Protein AF-A0A8S3FCS2-F1 (afdb_monomer)

Sequence (98 aa):
MDTQCIHNDENGISNDDAYLWLTGVVPPIYLSNGERPSLNPTRQALEQILNNLNKSTQPTLTYASGLAAVSSVCLTLLKKHDHAIIVDDAYSGTTNLF

Foldseek 3Di:
DVCLLPPVDPPDPDPVLQDPPVPPDDPPPPPDDDDDPPDDVNQVVVQSSVCVVVVPPDGGHDDPDPLRVLLCCCVVPDDPPDDDDDDPPDDPSNVVSD

Structure (mmCIF, N/CA/C/O backbone):
data_AF-A0A8S3FCS2-F1
#
_entry.id   AF-A0A8S3FCS2-F1
#
loop_
_atom_site.group_PDB
_atom_site.id
_atom_site.type_symbol
_atom_site.label_atom_id
_atom_site.label_alt_id
_atom_site.label_comp_id
_atom_site.label_asym_id
_atom_site.label_entity_id
_atom_site.label_seq_id
_atom_site.pdbx_PDB_ins_code
_atom_site.Cartn_x
_atom_site.Cartn_y
_atom_site.Cartn_z
_atom_site.occupancy
_atom_site.B_iso_or_equiv
_atom_site.auth_seq_id
_atom_site.auth_comp_id
_atom_site.auth_asym_id
_atom_site.auth_atom_id
_atom_site.pdbx_PDB_model_num
ATOM 1 N N . MET A 1 1 ? 10.987 19.524 -10.517 1.00 52.59 1 MET A N 1
ATOM 2 C CA . MET A 1 1 ? 10.065 18.412 -10.205 1.00 52.59 1 MET A CA 1
ATOM 3 C C . MET A 1 1 ? 9.911 17.523 -11.428 1.00 52.59 1 MET A C 1
ATOM 5 O O . MET A 1 1 ? 10.178 16.339 -11.322 1.00 52.59 1 MET A O 1
ATOM 9 N N . ASP A 1 2 ? 9.640 18.104 -12.593 1.00 60.56 2 ASP A N 1
ATOM 10 C CA . ASP A 1 2 ? 9.346 17.363 -13.833 1.00 60.56 2 ASP A CA 1
ATOM 11 C C . ASP A 1 2 ? 10.512 16.520 -14.390 1.00 60.56 2 ASP A C 1
ATOM 13 O O . ASP A 1 2 ? 10.298 15.532 -15.077 1.00 60.56 2 ASP A O 1
ATOM 17 N N . THR A 1 3 ? 11.771 16.839 -14.076 1.00 62.78 3 THR A N 1
ATOM 18 C CA . THR A 1 3 ? 12.901 15.985 -14.494 1.00 62.78 3 THR A CA 1
ATOM 19 C C . THR A 1 3 ? 12.984 14.694 -13.677 1.00 62.78 3 THR A C 1
ATOM 21 O O . THR A 1 3 ? 13.375 13.660 -14.210 1.00 62.78 3 THR A O 1
ATOM 24 N N . GLN A 1 4 ? 12.573 14.723 -12.404 1.00 61.75 4 GLN A N 1
ATOM 25 C CA . GLN A 1 4 ? 12.661 13.571 -11.500 1.00 61.75 4 GLN A CA 1
ATOM 26 C C . GLN A 1 4 ? 11.610 12.500 -11.801 1.00 61.75 4 GLN A C 1
ATOM 28 O O . GLN A 1 4 ? 11.787 11.361 -11.398 1.00 61.75 4 GLN A O 1
ATOM 33 N N . CYS A 1 5 ? 10.524 12.821 -12.510 1.00 60.34 5 CYS A N 1
ATOM 34 C CA . CYS A 1 5 ? 9.560 11.801 -12.929 1.00 60.34 5 CYS A CA 1
ATOM 35 C C . CYS A 1 5 ? 9.985 11.049 -14.201 1.00 60.34 5 CYS A C 1
ATOM 37 O O . CYS A 1 5 ? 9.450 9.976 -14.455 1.00 60.34 5 CYS A O 1
ATOM 39 N N . ILE A 1 6 ? 10.943 11.581 -14.972 1.00 64.94 6 ILE A N 1
ATOM 40 C CA . ILE A 1 6 ? 11.412 10.975 -16.231 1.00 64.94 6 ILE A CA 1
ATOM 41 C C . ILE A 1 6 ? 12.817 10.379 -16.078 1.00 64.94 6 ILE A C 1
ATOM 43 O O . ILE A 1 6 ? 13.077 9.286 -16.565 1.00 64.94 6 ILE A O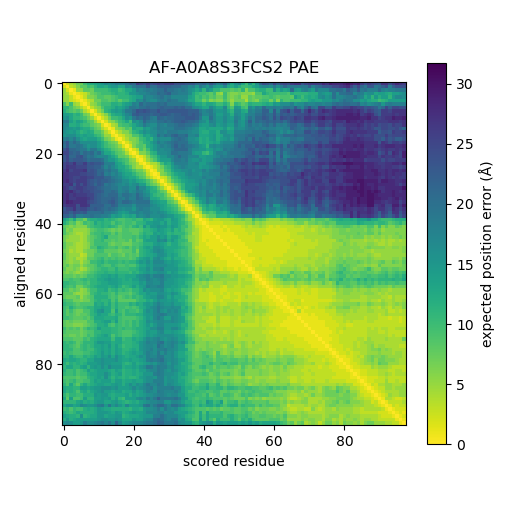 1
ATOM 47 N N . HIS A 1 7 ? 13.717 11.077 -15.386 1.00 65.00 7 HIS A N 1
ATOM 48 C CA . HIS A 1 7 ? 15.122 10.699 -15.224 1.00 65.00 7 HIS A CA 1
ATOM 49 C C . HIS A 1 7 ? 15.503 10.723 -13.740 1.00 65.00 7 HIS A C 1
ATOM 51 O O . HIS A 1 7 ? 16.402 11.454 -13.331 1.00 65.00 7 HIS A O 1
ATOM 57 N N . ASN A 1 8 ? 14.787 9.964 -12.907 1.00 56.84 8 ASN A N 1
ATOM 58 C CA . ASN A 1 8 ? 15.124 9.853 -11.480 1.00 56.84 8 ASN A CA 1
ATOM 59 C C . ASN A 1 8 ? 16.358 8.986 -11.208 1.00 56.84 8 ASN A C 1
ATOM 61 O O . ASN A 1 8 ? 16.676 8.715 -10.053 1.00 56.84 8 ASN A O 1
ATOM 65 N N . ASP A 1 9 ? 16.978 8.473 -12.265 1.00 53.44 9 ASP A N 1
ATOM 66 C CA . ASP A 1 9 ? 17.919 7.386 -12.159 1.00 53.44 9 ASP A CA 1
ATOM 67 C C . ASP A 1 9 ? 19.348 7.887 -12.335 1.00 53.44 9 ASP A C 1
ATOM 69 O O . ASP A 1 9 ? 19.772 8.276 -13.423 1.00 53.44 9 ASP A O 1
ATOM 73 N N . GLU A 1 10 ? 20.091 7.871 -11.238 1.00 51.06 10 GLU A N 1
ATOM 74 C CA . GLU A 1 10 ? 21.549 7.963 -11.237 1.00 51.06 10 GLU A CA 1
ATOM 75 C C . GLU A 1 10 ? 22.216 6.587 -11.470 1.00 51.06 10 GLU A C 1
ATOM 77 O O . GLU A 1 10 ? 23.426 6.530 -11.675 1.00 51.06 10 GLU A O 1
ATOM 82 N N . ASN A 1 11 ? 21.436 5.493 -11.522 1.00 49.25 11 ASN A N 1
ATOM 83 C CA . ASN A 1 11 ? 21.896 4.103 -11.635 1.00 49.25 11 ASN A CA 1
ATOM 84 C C . ASN A 1 11 ? 21.407 3.328 -12.883 1.00 49.25 11 ASN A C 1
ATOM 86 O O . ASN A 1 11 ? 21.697 2.140 -13.005 1.00 49.25 11 ASN A O 1
ATOM 90 N N . GLY A 1 12 ? 20.777 3.979 -13.865 1.00 47.91 12 GLY A N 1
ATOM 91 C CA . GLY A 1 12 ? 20.673 3.457 -15.238 1.00 47.91 12 GLY A CA 1
ATOM 92 C C . GLY A 1 12 ? 19.815 2.201 -15.455 1.00 47.91 12 GLY A C 1
ATOM 93 O O . GLY A 1 12 ? 20.168 1.369 -16.289 1.00 47.91 12 GLY A O 1
ATOM 94 N N . ILE A 1 13 ? 18.684 2.065 -14.768 1.00 50.91 13 ILE A N 1
ATOM 95 C CA . ILE A 1 13 ? 17.650 1.072 -15.065 1.00 50.91 13 ILE A CA 1
ATOM 96 C C . ILE A 1 13 ? 16.972 1.470 -16.384 1.00 50.91 13 ILE A C 1
ATOM 98 O O . ILE A 1 13 ? 16.140 2.377 -16.463 1.00 50.91 13 ILE A O 1
ATOM 102 N N . SER A 1 14 ? 17.377 0.797 -17.460 1.00 50.09 14 SER A N 1
ATOM 103 C CA . SER A 1 14 ? 16.768 0.937 -18.782 1.00 50.09 14 SER A CA 1
ATOM 104 C C . SER A 1 14 ? 15.347 0.362 -18.762 1.00 50.09 14 SER A C 1
ATOM 106 O O . SER A 1 14 ? 15.085 -0.647 -18.109 1.00 50.09 14 SER A O 1
ATOM 108 N N . ASN A 1 15 ? 14.425 0.949 -19.536 1.00 50.00 15 ASN A N 1
ATOM 109 C CA . ASN A 1 15 ? 13.065 0.414 -19.722 1.00 50.00 15 ASN A CA 1
ATOM 110 C C . ASN A 1 15 ? 13.045 -1.058 -20.198 1.00 50.00 15 ASN A C 1
ATOM 112 O O . ASN A 1 15 ? 12.025 -1.732 -20.048 1.00 50.00 15 ASN A O 1
ATOM 116 N N . ASP A 1 16 ? 14.158 -1.560 -20.739 1.00 48.72 16 ASP A N 1
ATOM 117 C CA . ASP A 1 16 ? 14.314 -2.951 -21.177 1.00 48.72 16 ASP A CA 1
ATOM 118 C C . ASP A 1 16 ? 14.324 -3.978 -20.025 1.00 48.72 16 ASP A C 1
ATOM 120 O O . ASP A 1 16 ? 14.015 -5.148 -20.253 1.00 48.72 16 ASP A O 1
ATOM 124 N N . ASP A 1 17 ? 14.578 -3.568 -18.776 1.00 52.47 17 ASP A N 1
ATOM 125 C CA . ASP A 1 17 ? 14.647 -4.485 -17.623 1.00 52.47 17 ASP A CA 1
ATOM 126 C C . ASP A 1 17 ? 13.262 -4.846 -17.037 1.00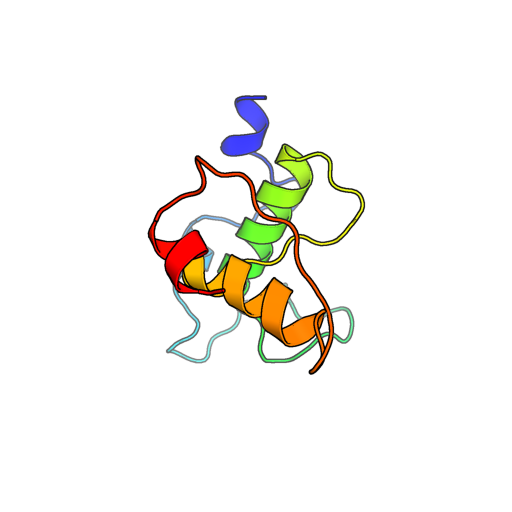 52.47 17 ASP A C 1
ATOM 128 O O . ASP A 1 17 ? 13.142 -5.630 -16.089 1.00 52.47 17 ASP A O 1
ATOM 132 N N . ALA A 1 18 ? 12.182 -4.288 -17.598 1.00 51.12 18 ALA A N 1
ATOM 133 C CA . ALA A 1 18 ? 10.847 -4.320 -17.003 1.00 51.12 18 ALA A CA 1
ATOM 134 C C . ALA A 1 18 ? 10.088 -5.664 -17.112 1.00 51.12 18 ALA A C 1
ATOM 136 O O . ALA A 1 18 ? 9.037 -5.808 -16.485 1.00 51.12 18 ALA A O 1
ATOM 137 N N . TYR A 1 19 ? 10.572 -6.663 -17.869 1.00 48.19 19 TYR A N 1
ATOM 138 C CA . TYR A 1 19 ? 9.705 -7.786 -18.285 1.00 48.19 19 TYR A CA 1
ATOM 139 C C . TYR A 1 19 ? 10.217 -9.222 -18.090 1.00 48.19 19 TYR A C 1
ATOM 141 O O . TYR A 1 19 ? 9.581 -10.150 -18.590 1.00 48.19 19 TYR A O 1
ATOM 149 N N . LEU A 1 20 ? 11.278 -9.477 -17.316 1.00 53.09 20 LEU A N 1
ATOM 150 C CA . LEU A 1 20 ? 11.915 -10.808 -17.319 1.00 53.09 20 LEU A CA 1
ATOM 151 C C . LEU A 1 20 ? 11.933 -11.573 -15.978 1.00 53.09 20 LEU A C 1
ATOM 153 O O . LEU A 1 20 ? 12.938 -12.157 -15.598 1.00 53.09 20 LEU A O 1
ATOM 157 N N . TRP A 1 21 ? 10.797 -11.640 -15.272 1.00 49.41 21 TRP A N 1
ATOM 158 C CA . TRP A 1 21 ? 10.668 -12.447 -14.032 1.00 49.41 21 TRP A CA 1
ATOM 159 C C . TRP A 1 21 ? 9.999 -13.806 -14.249 1.00 49.41 21 TRP A C 1
ATOM 161 O O . TRP A 1 21 ? 10.162 -14.715 -13.441 1.00 49.41 21 TRP A O 1
ATOM 171 N N . LEU A 1 22 ? 9.276 -13.971 -15.360 1.00 49.97 22 LEU A N 1
ATOM 172 C CA . LEU A 1 22 ? 8.614 -15.230 -15.720 1.00 49.97 22 LEU A CA 1
ATOM 173 C C . LEU A 1 22 ? 9.562 -16.254 -16.365 1.00 49.97 22 LEU A C 1
ATOM 175 O O . LEU A 1 22 ? 9.202 -17.423 -16.462 1.00 49.97 22 LEU A O 1
ATOM 179 N N . THR A 1 23 ? 10.761 -15.845 -16.795 1.00 46.50 23 THR A N 1
ATOM 180 C CA . THR A 1 23 ? 11.685 -16.699 -17.569 1.00 46.50 23 THR A CA 1
ATOM 181 C C . THR A 1 23 ? 12.994 -17.042 -16.844 1.00 46.50 23 THR A C 1
ATOM 183 O O . THR A 1 23 ? 13.829 -17.738 -17.413 1.00 46.50 23 THR A O 1
ATOM 186 N N . GLY A 1 24 ? 13.191 -16.592 -15.597 1.00 49.25 24 GLY A N 1
ATOM 187 C CA . GLY A 1 24 ? 14.319 -17.013 -14.752 1.00 49.25 24 GLY A CA 1
ATOM 188 C C . GLY A 1 24 ? 15.712 -16.504 -15.157 1.00 49.25 24 GLY A C 1
ATOM 189 O O . GLY A 1 24 ? 16.702 -16.989 -14.615 1.00 49.25 24 GLY A O 1
ATOM 190 N N . VAL A 1 25 ? 15.819 -15.538 -16.074 1.00 46.16 25 VAL A N 1
ATOM 191 C CA . VAL A 1 25 ? 17.099 -14.912 -16.447 1.00 46.16 25 VAL A CA 1
ATOM 192 C C . VAL A 1 25 ? 17.186 -13.547 -15.771 1.00 46.16 25 VAL A C 1
ATOM 194 O O . VAL A 1 25 ? 16.591 -12.579 -16.233 1.00 46.16 25 VAL A O 1
ATOM 197 N N . VAL A 1 26 ? 17.905 -13.481 -14.651 1.00 50.09 26 VAL A N 1
ATOM 198 C CA . VAL A 1 26 ? 18.144 -12.235 -13.906 1.00 50.09 26 VAL A CA 1
ATOM 199 C C . VAL A 1 26 ? 19.437 -11.593 -14.428 1.00 50.09 26 VAL A C 1
ATOM 201 O O . VAL A 1 26 ? 20.470 -12.271 -14.425 1.00 50.09 26 VAL A O 1
ATOM 204 N N . PRO A 1 27 ? 19.434 -10.325 -14.886 1.00 45.72 27 PRO A N 1
ATOM 205 C CA . PRO A 1 27 ? 20.666 -9.643 -15.267 1.00 45.72 27 PRO A CA 1
ATOM 206 C C . PRO A 1 27 ? 21.601 -9.483 -14.048 1.00 45.72 27 PRO A C 1
ATOM 208 O O . PRO A 1 27 ? 21.136 -9.271 -12.925 1.00 45.72 27 PRO A O 1
ATOM 211 N N . PRO A 1 28 ? 22.930 -9.572 -14.241 1.00 41.03 28 PRO A N 1
ATOM 212 C CA . PRO A 1 28 ? 23.907 -9.775 -13.163 1.00 41.03 28 PRO A CA 1
ATOM 213 C C . PRO A 1 28 ? 24.115 -8.578 -12.216 1.00 41.03 28 PRO A C 1
ATOM 215 O O . PRO A 1 28 ? 24.937 -8.661 -11.309 1.00 41.03 28 PRO A O 1
ATOM 218 N N . ILE A 1 29 ? 23.391 -7.471 -12.393 1.00 46.41 29 ILE A N 1
ATOM 219 C CA . ILE A 1 29 ? 23.619 -6.219 -11.651 1.00 46.41 29 ILE A CA 1
ATOM 220 C C . ILE A 1 29 ? 23.006 -6.261 -10.232 1.00 46.41 29 ILE A C 1
ATOM 222 O O . ILE A 1 29 ? 23.405 -5.488 -9.369 1.00 46.41 29 ILE A O 1
ATOM 226 N N . TYR A 1 30 ? 22.111 -7.213 -9.931 1.00 44.00 30 TYR A N 1
ATOM 227 C CA . TYR A 1 30 ? 21.358 -7.258 -8.662 1.00 44.00 30 TYR A CA 1
ATOM 228 C C . TYR A 1 30 ? 21.889 -8.221 -7.586 1.00 44.00 30 TYR A C 1
ATOM 230 O O . TYR A 1 30 ? 21.216 -8.469 -6.587 1.00 44.00 30 TYR A O 1
ATOM 238 N N . LEU A 1 31 ? 23.098 -8.764 -7.744 1.00 42.47 31 LEU A N 1
ATOM 239 C CA . LEU A 1 31 ? 23.693 -9.677 -6.760 1.00 42.47 31 LEU A CA 1
ATOM 240 C C . LEU A 1 31 ? 24.882 -9.043 -6.035 1.00 42.47 31 LEU A C 1
ATOM 242 O O . LEU A 1 31 ? 25.987 -9.580 -6.019 1.00 42.47 31 LEU A O 1
ATOM 246 N N . SER A 1 32 ? 24.655 -7.913 -5.378 1.00 37.97 32 SER A N 1
ATOM 247 C CA . SER A 1 32 ? 25.481 -7.514 -4.244 1.00 37.97 32 SER A CA 1
ATOM 248 C C . SER A 1 32 ? 24.566 -6.929 -3.175 1.00 37.97 32 SER A C 1
ATOM 250 O O . SER A 1 32 ? 23.687 -6.131 -3.476 1.00 37.97 32 SER A O 1
ATOM 252 N N . ASN A 1 33 ? 24.764 -7.356 -1.925 1.00 37.81 33 ASN A N 1
ATOM 253 C CA . ASN A 1 33 ? 24.101 -6.857 -0.710 1.00 37.81 33 ASN A CA 1
ATOM 254 C C . ASN A 1 33 ? 22.856 -7.638 -0.234 1.00 37.81 33 ASN A C 1
ATOM 256 O O . ASN A 1 33 ? 21.853 -7.042 0.115 1.00 37.81 33 ASN A O 1
ATOM 260 N N . GLY A 1 34 ? 22.927 -8.971 -0.136 1.00 42.31 34 GLY A N 1
ATOM 261 C CA . GLY A 1 34 ? 22.247 -9.732 0.934 1.00 42.31 34 GLY A CA 1
ATOM 262 C C . GLY A 1 34 ? 20.723 -9.597 1.137 1.00 42.31 34 GLY A C 1
ATOM 263 O O . GLY A 1 34 ? 20.247 -9.967 2.210 1.00 42.31 34 GLY A O 1
ATOM 264 N N . GLU A 1 35 ? 19.951 -9.109 0.164 1.00 47.09 35 GLU A N 1
ATOM 265 C CA . GLU A 1 35 ? 18.510 -8.864 0.306 1.00 47.09 35 GLU A CA 1
ATOM 266 C C . GLU A 1 35 ? 17.628 -9.833 -0.504 1.00 47.09 35 GLU A C 1
ATOM 268 O O . GLU A 1 35 ? 18.058 -10.536 -1.415 1.00 47.09 35 GLU A O 1
ATOM 273 N N . ARG A 1 36 ? 16.375 -9.932 -0.048 1.00 44.34 36 ARG A N 1
ATOM 274 C CA . ARG A 1 36 ? 15.416 -11.039 -0.214 1.00 44.34 36 ARG A CA 1
ATOM 275 C C . ARG A 1 36 ? 15.273 -11.516 -1.675 1.00 44.34 36 ARG A C 1
ATOM 277 O O . ARG A 1 36 ? 14.928 -10.703 -2.530 1.00 44.34 36 ARG A O 1
ATOM 284 N N . PRO A 1 37 ? 15.347 -12.833 -1.960 1.00 44.12 37 PRO A N 1
ATOM 285 C CA . PRO A 1 37 ? 15.251 -13.387 -3.319 1.00 44.12 37 PRO A CA 1
ATOM 286 C C . PRO A 1 37 ? 13.826 -13.358 -3.928 1.00 44.12 37 PRO A C 1
ATOM 288 O O . PRO A 1 37 ? 13.494 -14.181 -4.774 1.00 44.12 37 PRO A O 1
ATOM 291 N N . SER A 1 38 ? 12.957 -12.433 -3.500 1.00 47.28 38 SER A N 1
ATOM 292 C CA . SER A 1 38 ? 11.546 -12.338 -3.910 1.00 47.28 38 SER A CA 1
ATOM 293 C C . SER A 1 38 ? 11.132 -10.963 -4.453 1.00 47.28 38 SER A C 1
ATOM 295 O O . SER A 1 38 ? 9.936 -10.722 -4.625 1.00 47.28 38 SER A O 1
ATOM 297 N N . LEU A 1 39 ? 12.066 -10.026 -4.636 1.00 56.62 39 LEU A N 1
ATOM 298 C CA . LEU A 1 39 ? 11.749 -8.648 -5.018 1.00 56.62 39 LEU A CA 1
ATOM 299 C C . LEU A 1 39 ? 11.859 -8.459 -6.532 1.00 56.62 39 LEU A C 1
ATOM 301 O O . LEU A 1 39 ? 12.879 -8.746 -7.146 1.00 56.62 39 LEU A O 1
ATOM 305 N N . ASN A 1 40 ? 10.765 -7.980 -7.121 1.00 68.38 40 ASN A N 1
ATOM 306 C CA . ASN A 1 40 ? 10.703 -7.562 -8.513 1.00 68.38 40 ASN A CA 1
ATOM 307 C C . ASN A 1 40 ? 11.438 -6.201 -8.645 1.00 68.38 40 ASN A C 1
ATOM 309 O O . ASN A 1 40 ? 10.990 -5.230 -8.035 1.00 68.38 40 ASN A O 1
ATOM 313 N N . PRO A 1 41 ? 12.528 -6.086 -9.420 1.00 69.31 41 PRO A N 1
ATOM 314 C CA . PRO A 1 41 ? 13.331 -4.879 -9.579 1.00 69.31 41 PRO A CA 1
ATOM 315 C C . PRO A 1 41 ? 12.559 -3.765 -10.275 1.00 69.31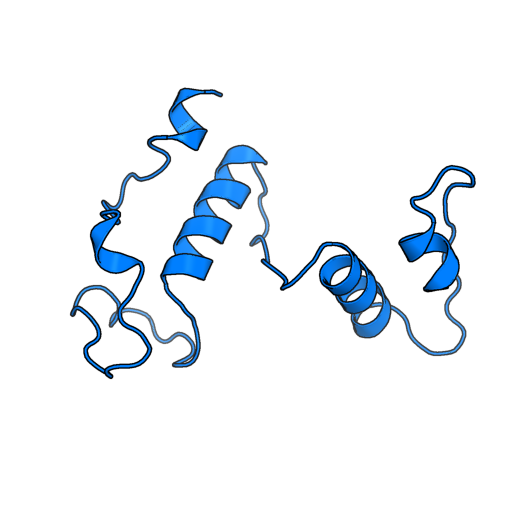 41 PRO A C 1
ATOM 317 O O . PRO A 1 41 ? 12.812 -2.603 -9.997 1.00 69.31 41 PRO A O 1
ATOM 320 N N . THR A 1 42 ? 11.559 -4.079 -11.104 1.00 71.38 42 THR A N 1
ATOM 321 C CA . THR A 1 42 ? 10.655 -3.070 -11.668 1.00 71.38 42 THR A CA 1
ATOM 322 C C . THR A 1 42 ? 9.844 -2.408 -10.558 1.00 71.38 42 THR A C 1
ATOM 324 O O . THR A 1 42 ? 9.623 -1.199 -10.581 1.00 71.38 42 THR A O 1
ATOM 327 N N . ARG A 1 43 ? 9.444 -3.180 -9.536 1.00 73.12 43 ARG A N 1
ATOM 328 C CA . ARG A 1 43 ? 8.810 -2.620 -8.336 1.00 73.12 43 ARG A CA 1
ATOM 329 C C . ARG A 1 43 ? 9.801 -1.775 -7.537 1.00 73.12 43 ARG A C 1
ATOM 331 O O . ARG A 1 43 ? 9.436 -0.682 -7.125 1.00 73.12 43 ARG A O 1
ATOM 338 N N . GLN A 1 44 ? 11.029 -2.252 -7.351 1.00 75.19 44 GLN A N 1
ATOM 339 C CA . GLN A 1 44 ? 12.050 -1.523 -6.594 1.00 75.19 44 GLN A CA 1
ATOM 340 C C . GLN A 1 44 ? 12.413 -0.184 -7.255 1.00 75.19 44 GLN A C 1
ATOM 342 O O . GLN A 1 44 ? 12.483 0.834 -6.570 1.00 75.19 44 GLN A O 1
ATOM 347 N N . ALA A 1 45 ? 12.562 -0.162 -8.582 1.00 75.44 45 ALA A N 1
ATOM 348 C CA . ALA A 1 45 ? 12.796 1.056 -9.353 1.00 75.44 45 ALA A CA 1
ATOM 349 C C . ALA A 1 45 ? 11.651 2.065 -9.170 1.00 75.44 45 ALA A C 1
ATOM 351 O O . ALA A 1 4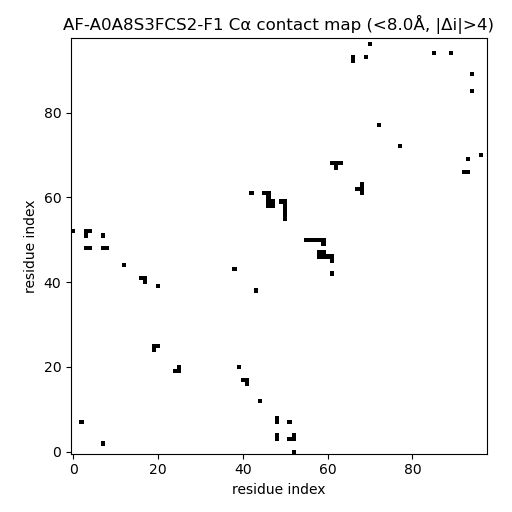5 ? 11.882 3.241 -8.893 1.00 75.44 45 ALA A O 1
ATOM 352 N N . LEU A 1 46 ? 10.398 1.599 -9.245 1.00 77.44 46 LEU A N 1
ATOM 353 C CA . LEU A 1 46 ? 9.228 2.444 -9.001 1.00 77.44 46 LEU A CA 1
ATOM 354 C C . LEU A 1 46 ? 9.206 3.001 -7.569 1.00 77.44 46 LEU A C 1
ATOM 356 O O . LEU A 1 46 ? 8.944 4.187 -7.374 1.00 77.44 46 LEU A O 1
ATOM 360 N N . GLU A 1 47 ? 9.499 2.167 -6.571 1.00 82.25 47 GLU A N 1
ATOM 361 C CA . GLU A 1 47 ? 9.565 2.582 -5.166 1.00 82.25 47 GLU A CA 1
ATOM 362 C C . GLU A 1 47 ? 10.638 3.652 -4.947 1.00 82.25 47 GLU A C 1
ATOM 364 O O . GLU A 1 47 ? 10.367 4.644 -4.274 1.00 82.25 47 GLU A O 1
ATOM 369 N N . GLN A 1 48 ? 11.812 3.515 -5.570 1.00 80.62 48 GLN A N 1
ATOM 370 C CA . GLN A 1 48 ? 12.874 4.525 -5.527 1.00 80.62 48 GLN A CA 1
ATOM 371 C C . GLN A 1 48 ? 12.442 5.841 -6.179 1.00 80.62 48 GLN A C 1
ATOM 373 O O . GLN A 1 48 ? 12.630 6.910 -5.590 1.00 80.62 48 GLN A O 1
ATOM 378 N N . ILE A 1 49 ? 11.797 5.775 -7.351 1.00 81.25 49 ILE A N 1
ATOM 379 C CA . ILE A 1 49 ? 11.307 6.968 -8.047 1.00 81.25 49 ILE A CA 1
ATOM 380 C C . ILE A 1 49 ? 10.311 7.731 -7.165 1.00 81.25 49 ILE A C 1
ATOM 382 O O . ILE A 1 49 ? 10.425 8.948 -6.983 1.00 81.25 49 ILE A O 1
ATOM 386 N N . LEU A 1 50 ? 9.344 7.012 -6.590 1.00 81.75 50 LEU A N 1
ATOM 387 C CA . LEU A 1 50 ? 8.333 7.587 -5.704 1.00 81.75 50 LEU A CA 1
ATOM 388 C C . LEU A 1 50 ? 8.946 8.138 -4.416 1.00 81.75 50 LEU A C 1
ATOM 390 O O . LEU A 1 50 ? 8.523 9.193 -3.939 1.00 81.75 50 LEU A O 1
ATOM 394 N N . ASN A 1 51 ? 9.956 7.463 -3.870 1.00 83.31 51 ASN A N 1
ATOM 395 C CA . ASN A 1 51 ? 10.630 7.904 -2.658 1.00 83.31 51 ASN A CA 1
ATOM 396 C C . ASN A 1 51 ? 11.336 9.251 -2.860 1.00 83.31 51 ASN A C 1
ATOM 398 O O . ASN A 1 51 ? 11.176 10.175 -2.058 1.00 83.31 51 ASN A O 1
ATOM 402 N N . ASN A 1 52 ? 12.050 9.378 -3.980 1.00 81.56 52 ASN A N 1
ATOM 403 C CA . ASN A 1 52 ? 12.747 10.598 -4.372 1.00 81.56 52 ASN A CA 1
ATOM 404 C C . ASN A 1 52 ? 11.769 11.739 -4.677 1.00 81.56 52 ASN A C 1
ATOM 406 O O . ASN A 1 52 ? 11.989 12.872 -4.242 1.00 81.56 52 ASN A O 1
ATOM 410 N N . LEU A 1 53 ? 10.662 11.443 -5.369 1.00 83.50 53 LEU A N 1
ATOM 411 C CA . LEU A 1 53 ? 9.632 12.436 -5.690 1.00 83.50 53 LEU A CA 1
ATOM 412 C C . LEU A 1 53 ? 8.985 13.011 -4.423 1.00 83.50 53 LEU A C 1
ATOM 414 O O . LEU A 1 53 ? 8.801 14.223 -4.310 1.00 83.50 53 LEU A O 1
ATOM 418 N N . ASN A 1 54 ? 8.686 12.146 -3.454 1.00 83.69 54 ASN A N 1
ATOM 419 C CA . ASN A 1 54 ? 8.080 12.539 -2.184 1.00 83.69 54 ASN A CA 1
ATOM 420 C C . ASN A 1 54 ? 9.099 13.060 -1.159 1.00 83.69 54 ASN A C 1
ATOM 422 O O . ASN A 1 54 ? 8.701 13.453 -0.064 1.00 83.69 54 ASN A O 1
ATOM 426 N N . LYS A 1 55 ? 10.401 13.069 -1.494 1.00 83.38 55 LYS A N 1
ATOM 427 C CA . LYS A 1 55 ? 11.507 13.403 -0.578 1.00 83.38 55 LYS A CA 1
ATOM 428 C C . LYS A 1 55 ? 11.394 12.658 0.758 1.00 83.38 55 LYS A C 1
ATOM 430 O O . LYS A 1 55 ? 11.640 13.226 1.823 1.00 83.38 55 LYS A O 1
ATOM 435 N N . SER A 1 56 ? 10.969 11.399 0.697 1.00 79.88 56 SER A N 1
ATOM 436 C CA . SER A 1 56 ? 10.729 10.593 1.888 1.00 79.88 56 SER A CA 1
ATOM 437 C C . SER A 1 56 ? 12.046 10.043 2.434 1.00 79.88 56 SER A C 1
ATOM 439 O O . SER A 1 56 ? 12.883 9.517 1.701 1.00 79.88 56 SER A O 1
ATOM 441 N N . THR A 1 57 ? 12.228 10.162 3.748 1.00 80.75 57 THR A N 1
ATOM 442 C CA . THR A 1 57 ? 13.377 9.596 4.469 1.00 80.75 57 THR A CA 1
ATOM 443 C C . THR A 1 57 ? 13.220 8.100 4.740 1.00 80.75 57 THR A C 1
ATOM 445 O O . THR A 1 57 ? 14.200 7.434 5.063 1.00 80.75 57 THR A O 1
ATOM 448 N N . GLN A 1 58 ? 12.001 7.569 4.615 1.00 84.38 58 GLN A N 1
ATOM 449 C CA . GLN A 1 58 ? 11.668 6.161 4.833 1.00 84.38 58 GLN A CA 1
ATOM 450 C C . GLN A 1 58 ? 11.367 5.459 3.507 1.00 84.38 58 GLN A C 1
ATOM 452 O O . GLN A 1 58 ? 10.845 6.109 2.604 1.00 84.38 58 GLN A O 1
ATOM 457 N N . PRO A 1 59 ? 11.642 4.147 3.387 1.00 80.88 59 PRO A N 1
ATOM 458 C CA . PRO A 1 59 ? 11.384 3.405 2.159 1.00 80.88 59 PRO A CA 1
ATOM 459 C C . PRO A 1 59 ? 9.897 3.427 1.784 1.00 80.88 59 PRO A C 1
ATOM 461 O O . PRO A 1 59 ? 9.020 3.206 2.620 1.00 80.88 59 PRO A O 1
ATOM 464 N N . THR A 1 60 ? 9.623 3.680 0.505 1.00 82.81 60 THR A N 1
ATOM 465 C CA . THR A 1 60 ? 8.270 3.655 -0.064 1.00 82.81 60 THR A CA 1
ATOM 466 C C . THR A 1 60 ? 7.888 2.223 -0.445 1.00 82.81 60 THR A C 1
ATOM 468 O O . THR A 1 60 ? 8.715 1.491 -0.973 1.00 82.81 60 THR A O 1
ATOM 471 N N . LEU A 1 61 ? 6.634 1.827 -0.199 1.00 84.75 61 LEU A N 1
ATOM 472 C CA . LEU A 1 61 ? 6.110 0.498 -0.534 1.00 84.75 61 LEU A CA 1
ATOM 473 C C . LEU A 1 61 ? 5.009 0.594 -1.591 1.00 84.75 61 LEU A C 1
ATOM 475 O O . LEU A 1 61 ? 4.068 1.377 -1.440 1.00 84.75 61 LEU A O 1
ATOM 479 N N . THR A 1 62 ? 5.086 -0.250 -2.620 1.00 83.88 62 THR A N 1
ATOM 480 C CA . THR A 1 62 ? 4.074 -0.332 -3.681 1.00 83.88 62 THR A CA 1
ATOM 481 C C . THR A 1 62 ? 3.133 -1.521 -3.473 1.00 83.88 62 THR A C 1
ATOM 483 O O . THR A 1 62 ? 3.561 -2.669 -3.314 1.00 83.88 62 THR A O 1
ATOM 486 N N . TYR A 1 63 ? 1.828 -1.252 -3.548 1.00 86.00 63 TYR A N 1
ATOM 487 C CA . TYR A 1 63 ? 0.750 -2.235 -3.403 1.00 86.00 63 TYR A CA 1
ATOM 488 C C . TYR A 1 63 ? -0.010 -2.439 -4.718 1.00 86.00 63 TYR A C 1
ATOM 490 O O . TYR A 1 63 ? 0.084 -1.633 -5.638 1.00 86.00 63 TYR A O 1
ATOM 498 N N . ALA A 1 64 ? -0.799 -3.514 -4.797 1.00 84.56 64 ALA A N 1
ATOM 499 C CA . ALA A 1 64 ? -1.588 -3.838 -5.988 1.00 84.56 64 ALA A CA 1
ATOM 500 C C . ALA A 1 64 ? -2.696 -2.809 -6.295 1.00 84.56 64 ALA A C 1
ATOM 502 O O . ALA A 1 64 ? -3.125 -2.690 -7.439 1.00 84.56 64 ALA A O 1
ATOM 503 N N . SER A 1 65 ? -3.179 -2.081 -5.284 1.00 86.81 65 SER A N 1
ATOM 504 C CA . SER A 1 65 ? -4.167 -1.009 -5.431 1.00 86.81 65 SER A CA 1
ATOM 505 C C . SER A 1 65 ? -4.122 -0.047 -4.241 1.00 86.81 65 SER A C 1
ATOM 507 O O . SER A 1 65 ? -3.541 -0.362 -3.199 1.00 86.81 65 SER A O 1
ATOM 509 N N . GLY A 1 66 ? -4.785 1.108 -4.369 1.00 84.62 66 GLY A N 1
ATOM 510 C CA . GLY A 1 66 ? -4.945 2.057 -3.262 1.00 84.62 66 GLY A CA 1
ATOM 511 C C . GLY A 1 66 ? -5.690 1.450 -2.069 1.00 84.62 66 GLY A C 1
ATOM 512 O O . GLY A 1 66 ? -5.267 1.632 -0.932 1.00 84.62 66 GLY A O 1
ATOM 513 N N . LEU A 1 67 ? -6.732 0.644 -2.315 1.00 88.44 67 LEU A N 1
ATOM 514 C CA . LEU A 1 67 ? -7.433 -0.066 -1.242 1.00 88.44 67 LEU A CA 1
ATOM 515 C C . LEU A 1 67 ? -6.511 -1.083 -0.559 1.00 88.44 67 LEU A C 1
ATOM 517 O O . LEU A 1 67 ? -6.477 -1.135 0.662 1.00 88.44 67 LEU A O 1
ATOM 521 N N . ALA A 1 68 ? -5.702 -1.826 -1.324 1.00 86.25 68 ALA A N 1
ATOM 522 C CA . ALA A 1 68 ? 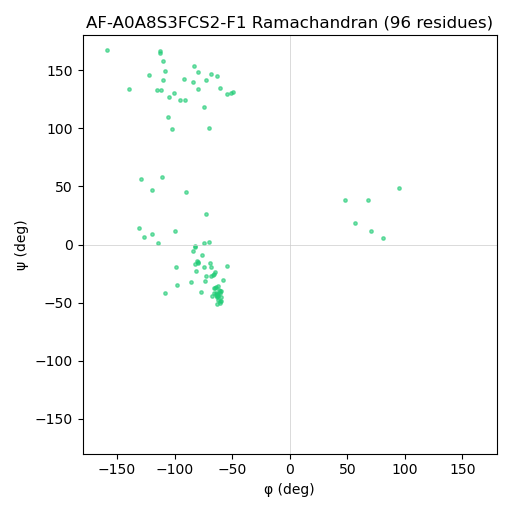-4.733 -2.759 -0.753 1.00 86.25 68 ALA A CA 1
ATOM 523 C C . ALA A 1 68 ? -3.673 -2.046 0.102 1.00 86.25 68 ALA A C 1
ATOM 525 O O . ALA A 1 68 ? -3.268 -2.589 1.129 1.00 86.25 68 ALA A O 1
ATOM 526 N N . ALA A 1 69 ? -3.252 -0.837 -0.283 1.00 88.69 69 ALA A N 1
ATOM 527 C CA . ALA A 1 69 ? -2.356 -0.018 0.529 1.00 88.69 69 ALA A CA 1
ATOM 528 C C . ALA A 1 69 ? -3.011 0.371 1.862 1.00 88.69 69 ALA A C 1
ATOM 530 O O . ALA A 1 69 ? -2.440 0.108 2.919 1.00 88.69 69 ALA A O 1
ATOM 531 N N . VAL A 1 70 ? -4.233 0.916 1.825 1.00 88.81 70 VAL A N 1
ATOM 532 C CA . VAL A 1 70 ? -4.962 1.315 3.041 1.00 88.81 70 VAL A CA 1
ATOM 533 C C . VAL A 1 70 ? -5.231 0.104 3.937 1.00 88.81 70 VAL A C 1
ATOM 535 O O . VAL A 1 70 ? -4.897 0.136 5.117 1.00 88.81 70 VAL A O 1
ATOM 538 N N . SER A 1 71 ? -5.738 -1.000 3.383 1.00 89.06 71 SER A N 1
ATOM 539 C CA . SER A 1 71 ? -5.973 -2.234 4.140 1.00 89.06 71 SER A CA 1
ATOM 540 C C . SER A 1 71 ? -4.695 -2.794 4.752 1.00 89.06 71 SER A C 1
ATOM 542 O O . SER A 1 71 ? -4.726 -3.243 5.893 1.00 89.06 71 SER A O 1
ATOM 544 N N . SER A 1 72 ? -3.565 -2.750 4.039 1.00 89.31 72 SER A N 1
ATOM 545 C CA . SER A 1 72 ? -2.286 -3.221 4.583 1.00 89.31 72 SER A CA 1
ATOM 546 C C . SER A 1 72 ? -1.847 -2.375 5.771 1.00 89.31 72 SER A C 1
ATOM 548 O O . SER A 1 72 ? -1.451 -2.934 6.788 1.00 89.31 72 SER A O 1
ATOM 550 N N . VAL A 1 73 ? -1.976 -1.047 5.691 1.00 89.31 73 VAL A N 1
ATOM 551 C CA . VAL A 1 73 ? -1.682 -0.143 6.815 1.00 89.31 73 VAL A CA 1
ATOM 552 C C . VAL A 1 73 ? -2.589 -0.452 8.007 1.00 89.31 73 VAL A C 1
ATOM 554 O 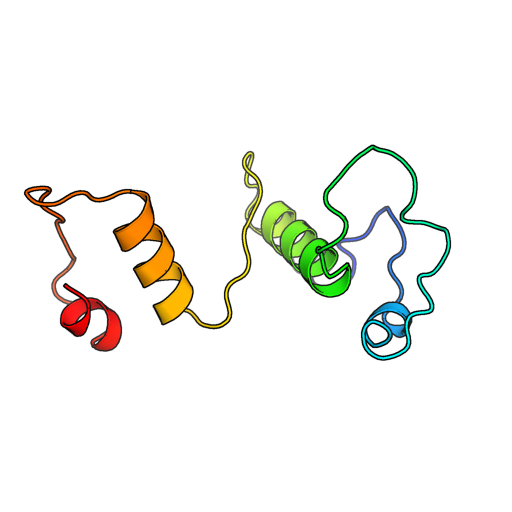O . VAL A 1 73 ? -2.097 -0.645 9.116 1.00 89.31 73 VAL A O 1
ATOM 557 N N . CYS A 1 74 ? -3.897 -0.582 7.785 1.00 86.94 74 CYS A N 1
ATOM 558 C CA . CYS A 1 74 ? -4.851 -0.895 8.847 1.00 86.94 74 CYS A CA 1
ATOM 559 C C . CYS A 1 74 ? -4.553 -2.244 9.512 1.00 86.94 74 CYS A C 1
ATOM 561 O O . CYS A 1 74 ? -4.445 -2.311 10.730 1.00 86.94 74 CYS A O 1
ATOM 563 N N . LEU A 1 75 ? -4.377 -3.310 8.730 1.00 87.44 75 LEU A N 1
ATOM 564 C CA . LEU A 1 75 ? -4.194 -4.667 9.254 1.00 87.44 75 LEU A CA 1
ATOM 565 C C . LEU A 1 75 ? -2.826 -4.892 9.905 1.00 87.44 75 LEU A C 1
ATOM 567 O O . LEU A 1 75 ? -2.693 -5.766 10.758 1.00 87.44 75 LEU A O 1
ATOM 571 N N . THR A 1 76 ? -1.799 -4.151 9.484 1.00 89.62 76 THR A N 1
ATOM 572 C CA . THR A 1 76 ? -0.451 -4.293 10.057 1.00 89.62 76 THR A CA 1
ATOM 573 C C . THR A 1 76 ? -0.254 -3.454 11.311 1.00 89.62 76 THR A C 1
ATOM 575 O O . THR A 1 76 ? 0.495 -3.870 12.195 1.00 89.62 76 THR A O 1
ATOM 578 N N . LEU A 1 77 ? -0.913 -2.295 11.404 1.00 88.75 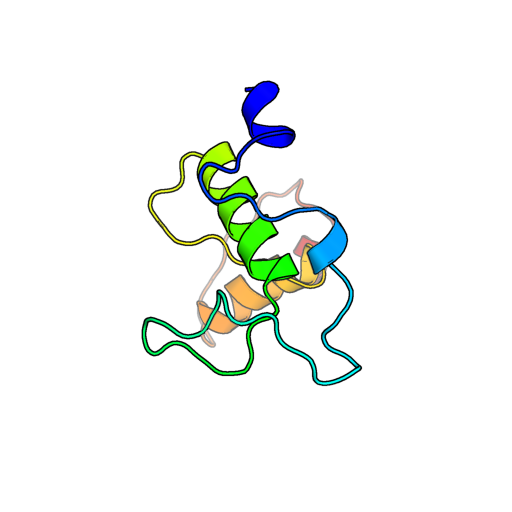77 LEU A N 1
ATOM 579 C CA . LEU A 1 77 ? -0.729 -1.367 12.519 1.00 88.75 77 LEU A CA 1
ATOM 580 C C . LEU A 1 77 ? -1.800 -1.499 13.604 1.00 88.75 77 LEU A C 1
ATOM 582 O O . LEU A 1 77 ? -1.472 -1.328 14.777 1.00 88.75 77 LEU A O 1
ATOM 586 N N . LEU A 1 78 ? -3.050 -1.797 13.239 1.00 89.69 78 LEU A N 1
ATOM 587 C CA . LEU A 1 78 ? -4.163 -1.870 14.186 1.00 89.69 78 LEU A CA 1
ATOM 588 C C . LEU A 1 78 ? -4.351 -3.291 14.711 1.00 89.69 78 LEU A C 1
ATOM 590 O O . LEU A 1 78 ? -4.244 -4.284 13.988 1.00 89.69 78 LEU A O 1
ATOM 594 N N . LYS A 1 79 ? -4.696 -3.384 15.990 1.00 89.62 79 LYS A N 1
ATOM 595 C CA . LYS A 1 79 ? -5.104 -4.614 16.662 1.00 89.62 79 LYS A CA 1
ATOM 596 C C . LYS A 1 79 ? -6.572 -4.531 17.050 1.00 89.62 79 LYS A C 1
ATOM 598 O O . LYS A 1 79 ? -7.210 -3.480 17.038 1.00 89.62 79 LYS A O 1
ATOM 603 N N . LYS A 1 80 ? -7.132 -5.683 17.420 1.00 87.06 80 LYS A N 1
ATOM 604 C CA . LYS A 1 80 ? -8.486 -5.745 17.971 1.00 87.06 80 LYS A CA 1
ATOM 605 C C . LYS A 1 80 ? -8.585 -4.796 19.175 1.00 87.06 80 LYS A C 1
ATOM 607 O O . LYS A 1 80 ? -7.777 -4.923 20.089 1.00 87.06 80 LYS A O 1
ATOM 612 N N . HIS A 1 81 ? -9.612 -3.944 19.177 1.00 86.75 81 HIS A N 1
ATOM 613 C CA . HIS A 1 81 ? -9.869 -2.866 20.148 1.00 86.75 81 HIS A CA 1
ATOM 614 C C . HIS A 1 81 ? -9.104 -1.548 19.938 1.00 86.75 81 HIS A C 1
ATOM 616 O O . HIS A 1 81 ? -9.282 -0.638 20.744 1.00 86.75 81 HIS A O 1
ATOM 622 N N . ASP A 1 82 ? -8.342 -1.394 18.853 1.00 90.62 82 ASP A N 1
ATOM 623 C CA . ASP A 1 82 ? -7.837 -0.077 18.454 1.00 90.62 82 ASP A CA 1
ATOM 624 C C . ASP A 1 82 ? -8.925 0.731 17.728 1.00 90.62 82 ASP A C 1
ATOM 626 O O . ASP A 1 82 ? -9.784 0.180 17.036 1.00 90.62 82 ASP A O 1
ATOM 630 N N . HIS A 1 83 ? -8.880 2.055 17.885 1.00 88.62 83 HIS A N 1
ATOM 631 C CA . HIS A 1 83 ? -9.821 2.989 17.269 1.00 88.62 83 HIS A CA 1
ATOM 632 C C . HIS A 1 83 ? -9.108 3.838 16.214 1.00 88.62 83 HIS A C 1
ATOM 634 O O . HIS A 1 83 ? -8.047 4.402 16.482 1.00 88.62 83 HIS A O 1
ATOM 640 N N . ALA A 1 84 ? -9.708 3.965 15.032 1.00 87.31 84 ALA A N 1
ATOM 641 C CA . ALA A 1 84 ? -9.237 4.844 13.967 1.00 87.31 84 ALA A CA 1
ATOM 642 C C . ALA A 1 84 ? -10.200 6.026 13.795 1.00 87.31 84 ALA A C 1
ATOM 644 O O . ALA A 1 84 ? -11.414 5.863 13.890 1.00 87.31 84 ALA A O 1
ATOM 645 N N . ILE A 1 85 ? -9.655 7.216 13.538 1.00 89.94 85 ILE A N 1
ATOM 646 C CA . ILE A 1 85 ? -10.428 8.415 13.198 1.00 89.94 85 ILE A CA 1
ATOM 647 C C . ILE A 1 85 ? -10.266 8.650 11.698 1.00 89.94 85 ILE A C 1
ATOM 649 O O . ILE A 1 85 ? -9.140 8.712 11.203 1.00 89.94 85 ILE A O 1
ATOM 653 N N . ILE A 1 86 ? -11.383 8.772 10.985 1.00 86.88 86 ILE A N 1
ATOM 654 C CA . ILE A 1 86 ? -11.429 8.921 9.526 1.00 86.88 86 ILE A CA 1
ATOM 655 C C . ILE A 1 86 ? -12.164 10.221 9.202 1.00 86.88 86 ILE A C 1
ATOM 657 O O . ILE A 1 86 ? -13.073 10.626 9.924 1.00 86.88 86 ILE A O 1
ATOM 661 N N . VAL A 1 87 ? -11.747 10.886 8.127 1.00 88.31 87 VAL A N 1
ATOM 662 C CA . VAL A 1 87 ? -12.403 12.096 7.619 1.00 88.31 87 VAL A CA 1
ATOM 663 C C . VAL A 1 87 ? -13.739 11.725 6.966 1.00 88.31 87 VAL A C 1
ATOM 665 O O . VAL A 1 87 ? -13.821 10.711 6.282 1.00 88.31 87 VAL A O 1
ATOM 668 N N . ASP A 1 88 ? -14.764 12.556 7.160 1.00 83.62 88 ASP A N 1
ATOM 669 C CA . ASP A 1 88 ? -16.127 12.313 6.655 1.00 83.62 88 ASP A CA 1
ATOM 670 C C . ASP A 1 88 ? -16.182 12.236 5.114 1.00 83.62 88 ASP A C 1
ATOM 672 O O . ASP A 1 88 ? -16.811 11.352 4.543 1.00 83.62 88 ASP A O 1
ATOM 676 N N . ASP A 1 89 ? -15.410 13.085 4.429 1.00 86.44 89 ASP A N 1
ATOM 677 C CA . ASP A 1 89 ? -15.254 13.081 2.965 1.00 86.44 89 ASP A CA 1
ATOM 678 C C . ASP A 1 89 ? -14.088 12.183 2.502 1.00 86.44 89 ASP A C 1
ATOM 680 O O . ASP A 1 89 ? -13.220 12.570 1.716 1.00 86.44 89 ASP A O 1
ATOM 684 N N . ALA A 1 90 ? -13.994 10.979 3.067 1.00 83.81 90 ALA A N 1
ATOM 685 C CA . ALA A 1 90 ? -13.047 9.972 2.603 1.00 83.81 90 ALA A CA 1
ATOM 686 C C . ALA A 1 90 ? -13.607 9.201 1.397 1.00 83.81 90 ALA A C 1
ATOM 688 O O . ALA A 1 90 ? -14.814 9.028 1.235 1.00 83.81 90 ALA A O 1
ATOM 689 N N . TYR A 1 91 ? -12.713 8.666 0.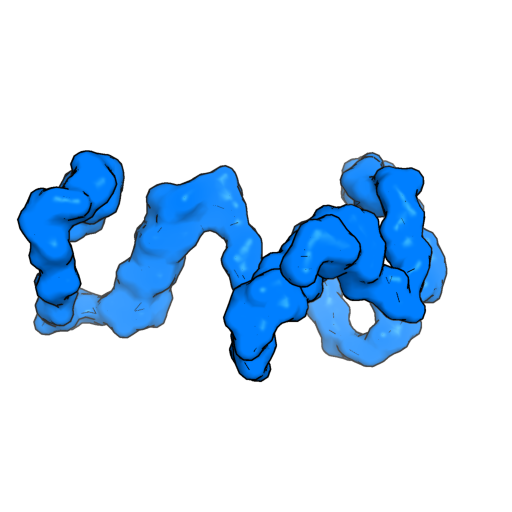560 1.00 85.38 91 TYR A N 1
ATOM 690 C CA . TYR A 1 91 ? -13.100 7.777 -0.538 1.00 85.38 91 TYR A CA 1
ATOM 691 C C . TYR A 1 91 ? -14.014 6.648 -0.031 1.00 85.38 91 TYR A C 1
ATOM 693 O O . TYR A 1 91 ? -13.668 5.961 0.929 1.00 85.38 91 TYR A O 1
ATOM 701 N N . SER A 1 92 ? -15.152 6.412 -0.693 1.00 81.50 92 SER A N 1
ATOM 702 C CA . SER A 1 92 ? -16.175 5.465 -0.212 1.00 81.50 92 SER A CA 1
ATOM 703 C C . SER A 1 92 ? -15.654 4.032 -0.012 1.00 81.50 92 SER A C 1
ATOM 705 O O . SER A 1 92 ? -16.107 3.317 0.876 1.00 81.50 92 SER A O 1
ATOM 707 N N . GLY A 1 93 ? -14.662 3.588 -0.789 1.00 79.69 93 GLY A N 1
ATOM 708 C CA . GLY A 1 93 ? -14.033 2.283 -0.552 1.00 79.69 93 GLY A CA 1
ATOM 709 C C . GLY A 1 93 ? -13.214 2.226 0.742 1.00 79.69 93 GLY A C 1
ATOM 710 O O . GLY A 1 93 ? -13.082 1.159 1.328 1.00 79.69 93 GLY A O 1
ATOM 711 N N . THR A 1 94 ? -12.700 3.367 1.199 1.00 80.00 94 THR A N 1
ATOM 712 C CA . THR A 1 94 ? -12.000 3.499 2.479 1.00 80.00 94 THR A CA 1
ATOM 713 C C . THR A 1 94 ? -12.990 3.533 3.633 1.00 80.00 94 THR A C 1
ATOM 715 O O . THR A 1 94 ? -12.741 2.875 4.630 1.00 80.00 94 THR A O 1
ATOM 718 N N . THR A 1 95 ? -14.128 4.223 3.507 1.00 80.81 95 THR A N 1
ATOM 719 C CA . THR A 1 95 ? -15.153 4.212 4.566 1.00 80.81 95 THR A CA 1
ATOM 720 C C . THR A 1 95 ? -15.772 2.829 4.749 1.00 80.81 95 THR A C 1
ATOM 722 O O . THR A 1 95 ? -15.972 2.416 5.879 1.00 80.81 95 THR A O 1
ATOM 725 N N . ASN A 1 96 ? -15.981 2.073 3.666 1.00 82.06 96 ASN A N 1
ATOM 726 C CA . ASN A 1 96 ? -16.467 0.688 3.731 1.00 82.06 96 ASN A CA 1
ATOM 727 C C . ASN A 1 96 ? -15.453 -0.315 4.317 1.00 82.06 96 ASN A C 1
ATOM 729 O O . ASN A 1 96 ? -15.822 -1.452 4.604 1.00 82.06 96 ASN A O 1
ATOM 733 N N . LEU A 1 97 ? -14.171 0.053 4.411 1.00 80.69 97 LEU A N 1
ATOM 734 C CA . LEU A 1 97 ? -13.117 -0.817 4.941 1.00 80.69 97 LEU A CA 1
ATOM 735 C C . LEU A 1 97 ? -13.072 -0.822 6.480 1.00 80.69 97 LEU A C 1
ATOM 737 O O . LEU A 1 97 ? -12.541 -1.774 7.055 1.00 80.69 97 LEU A O 1
ATOM 741 N N . PHE A 1 98 ? -13.592 0.226 7.123 1.00 75.44 98 PHE A N 1
ATOM 742 C CA . PHE A 1 98 ? -13.642 0.389 8.578 1.00 75.44 98 PHE A CA 1
ATOM 743 C C . PHE A 1 98 ? -15.030 0.061 9.132 1.00 75.44 98 PHE A C 1
ATOM 745 O O . PHE A 1 98 ? -15.077 -0.441 10.278 1.00 75.44 98 PHE A O 1
#

Secondary structure (DSSP, 8-state):
-TTTTT---SS---GGGGG-SSS----GGG-SS---TT-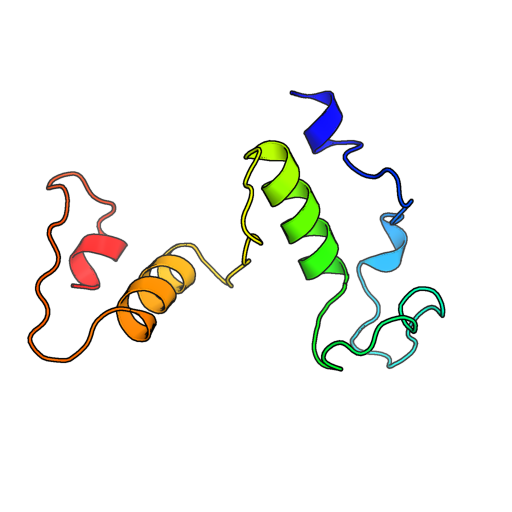-HHHHHHHHHHHHHTT-SS-----SSHHHHHHHHHHHH--TT------TT--HHHHTT-

InterPro domains:
  IPR000277 Cys/Met metabolism, pyridoxal phosphate-dependent enzyme [PF01053] (39-98)
  IPR015421 Pyridoxal phosphate-dependent transferase, major domain [G3DSA:3.40.640.10] (1-98)
  IPR015424 Pyridoxal phosphate-dependent transferase [SSF53383] (22-97)

Mean predicted aligned error: 12.12 Å

pLDDT: mean 70.28, std 17.31, range [37.81, 90.62]

Solvent-accessible surface area (backbone atoms only — not comparable to full-atom values): 6769 Å² total; per-residue (Å²): 114,77,60,47,80,77,61,62,62,94,78,71,84,54,84,82,70,68,76,52,76,90,74,78,63,75,72,85,83,76,81,75,79,97,66,72,99,80,73,57,63,58,57,51,53,50,25,51,38,52,21,61,74,66,68,50,94,59,90,52,84,86,58,98,40,74,65,54,43,53,51,49,52,48,66,73,73,52,56,95,92,63,86,84,89,77,67,90,91,49,60,67,74,60,61,74,71,109

Organism: NCBI:txid392030

Radius of gyration: 17.51 Å; Cα contacts (8 Å, |Δi|>4): 44; chains: 1; bounding box: 42×35×41 Å